Protein AF-A0A967IRC5-F1 (afdb_monomer_lite)

pLDDT: mean 89.35, std 8.33, range [59.03, 96.06]

Structure (mmCIF, N/CA/C/O backbone):
data_AF-A0A967IRC5-F1
#
_entry.id   AF-A0A967IRC5-F1
#
loop_
_atom_site.group_PDB
_atom_site.id
_atom_site.type_symbol
_atom_site.label_atom_id
_atom_site.label_alt_id
_atom_site.label_comp_id
_atom_site.label_asym_id
_atom_site.label_entity_id
_atom_site.label_seq_id
_atom_site.pdbx_PDB_ins_code
_atom_site.Cartn_x
_atom_site.Cartn_y
_atom_site.Cartn_z
_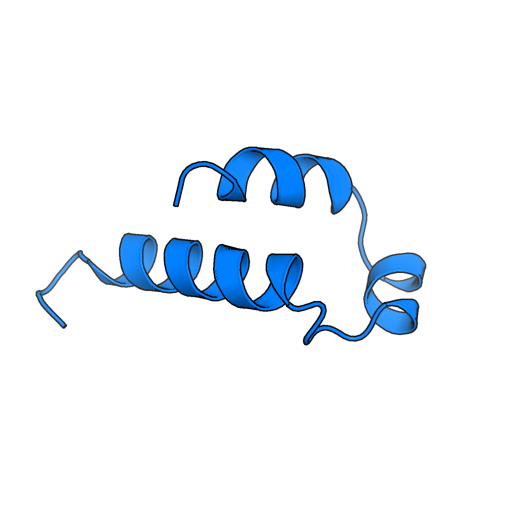atom_site.occupancy
_atom_site.B_iso_or_equiv
_atom_site.auth_seq_id
_atom_site.auth_comp_id
_atom_site.auth_asym_id
_atom_site.auth_atom_id
_atom_site.pdbx_PDB_model_num
ATOM 1 N N . ILE A 1 1 ? 5.752 -11.399 -18.286 1.00 59.03 1 ILE A N 1
ATOM 2 C CA . ILE A 1 1 ? 6.562 -10.862 -17.167 1.00 59.03 1 ILE A CA 1
ATOM 3 C C . ILE A 1 1 ? 8.005 -11.278 -17.414 1.00 59.03 1 ILE A C 1
ATOM 5 O O . ILE A 1 1 ? 8.221 -12.438 -17.751 1.00 59.03 1 ILE A O 1
ATOM 9 N N . LYS A 1 2 ? 8.963 -10.341 -17.379 1.00 65.94 2 LYS A N 1
ATOM 10 C CA . LYS A 1 2 ? 10.390 -10.690 -17.482 1.00 65.94 2 LYS A CA 1
ATOM 11 C C . LYS A 1 2 ? 10.862 -11.193 -16.109 1.00 65.94 2 LYS A C 1
ATOM 13 O O . LYS A 1 2 ? 10.445 -10.600 -15.113 1.00 65.94 2 LYS A O 1
ATOM 18 N N . PRO A 1 3 ? 11.714 -12.226 -16.030 1.00 65.00 3 PRO A N 1
ATOM 19 C CA . PRO A 1 3 ? 12.247 -12.686 -14.750 1.00 65.00 3 PRO A CA 1
ATOM 20 C C . PRO A 1 3 ? 12.881 -11.518 -13.979 1.00 65.00 3 PRO A C 1
ATOM 22 O O . PRO A 1 3 ? 13.692 -10.788 -14.548 1.00 65.00 3 PRO A O 1
ATOM 25 N N . GLY A 1 4 ? 12.474 -11.308 -12.723 1.00 73.56 4 GLY A N 1
ATOM 26 C CA . GLY A 1 4 ? 12.995 -10.232 -11.868 1.00 73.56 4 GLY A CA 1
ATOM 27 C C . GLY A 1 4 ? 12.259 -8.889 -11.968 1.00 73.56 4 GLY A C 1
ATOM 28 O O . GLY A 1 4 ? 12.699 -7.920 -11.358 1.00 73.56 4 GLY A O 1
ATOM 29 N N . THR A 1 5 ? 11.142 -8.811 -12.705 1.00 80.94 5 THR A N 1
ATOM 30 C CA . THR A 1 5 ? 10.301 -7.591 -12.795 1.00 80.94 5 THR A CA 1
ATOM 31 C C . THR A 1 5 ? 9.021 -7.657 -11.965 1.00 80.94 5 THR A C 1
ATOM 33 O O . THR A 1 5 ? 8.232 -6.715 -11.965 1.00 80.94 5 THR A O 1
ATOM 36 N N . ASP A 1 6 ? 8.825 -8.743 -11.222 1.00 85.94 6 ASP A N 1
ATOM 37 C CA . ASP A 1 6 ? 7.630 -8.988 -10.414 1.00 85.94 6 ASP A CA 1
ATOM 38 C C . ASP A 1 6 ? 7.418 -7.894 -9.357 1.00 85.94 6 ASP A C 1
ATOM 40 O O . ASP A 1 6 ? 6.294 -7.452 -9.141 1.00 85.94 6 ASP A O 1
ATOM 44 N N . MET A 1 7 ? 8.504 -7.371 -8.774 1.00 86.56 7 MET A N 1
ATOM 45 C CA . MET A 1 7 ? 8.429 -6.274 -7.803 1.00 86.56 7 MET A CA 1
ATOM 46 C C . MET A 1 7 ? 7.910 -4.974 -8.433 1.00 86.56 7 MET A C 1
ATOM 48 O O . MET A 1 7 ? 7.044 -4.315 -7.868 1.00 86.56 7 MET A O 1
ATOM 52 N N . ALA A 1 8 ? 8.392 -4.627 -9.631 1.00 87.88 8 ALA A N 1
ATOM 53 C CA . ALA A 1 8 ? 7.932 -3.436 -10.344 1.00 87.88 8 ALA A CA 1
ATOM 54 C C . ALA A 1 8 ? 6.447 -3.545 -10.724 1.00 87.88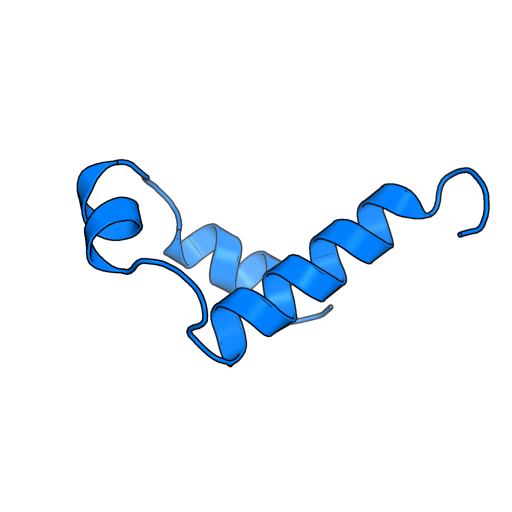 8 ALA A C 1
ATOM 56 O O . ALA A 1 8 ? 5.712 -2.564 -10.646 1.00 87.88 8 ALA A O 1
ATOM 57 N N . LEU A 1 9 ? 5.992 -4.750 -11.083 1.00 89.25 9 LEU A N 1
ATOM 58 C CA . LEU A 1 9 ? 4.585 -5.012 -11.376 1.00 89.25 9 LEU A CA 1
ATOM 59 C C . LEU A 1 9 ? 3.698 -4.843 -10.134 1.00 89.25 9 LEU A C 1
ATOM 61 O O . LEU A 1 9 ? 2.650 -4.206 -10.217 1.00 89.25 9 LEU A O 1
ATOM 65 N N . ILE A 1 10 ? 4.121 -5.379 -8.985 1.00 91.50 10 ILE A N 1
ATOM 66 C CA . ILE A 1 10 ? 3.374 -5.261 -7.725 1.00 91.50 10 ILE A CA 1
ATOM 67 C C . ILE A 1 10 ? 3.272 -3.795 -7.287 1.00 91.50 10 ILE A C 1
ATOM 69 O O . ILE A 1 10 ? 2.195 -3.360 -6.876 1.00 91.50 10 ILE A O 1
ATOM 73 N N . LEU A 1 11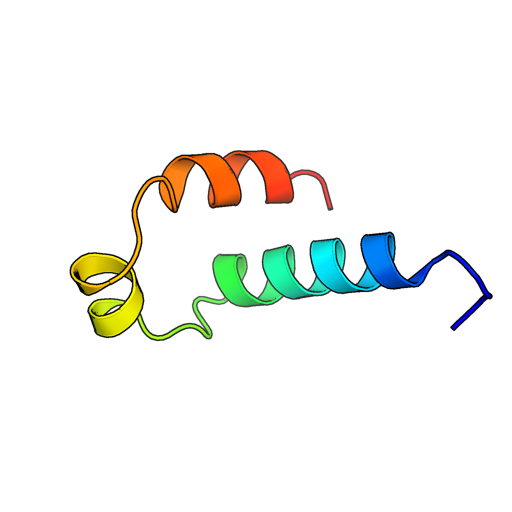 ? 4.353 -3.020 -7.410 1.00 90.69 11 LEU A N 1
ATOM 74 C CA . LEU A 1 11 ? 4.349 -1.592 -7.076 1.00 90.69 11 LEU A CA 1
ATOM 75 C C . LEU A 1 11 ? 3.396 -0.803 -7.985 1.00 90.69 11 LEU A C 1
ATOM 77 O O . LEU A 1 11 ? 2.568 -0.047 -7.479 1.00 90.69 11 LEU A O 1
ATOM 81 N N . ALA A 1 12 ? 3.425 -1.060 -9.295 1.00 91.12 12 ALA A N 1
ATOM 82 C CA . ALA A 1 12 ? 2.515 -0.427 -10.250 1.00 91.12 12 ALA A CA 1
ATOM 83 C C . ALA A 1 12 ? 1.038 -0.775 -9.979 1.00 91.12 12 ALA A C 1
ATOM 85 O O . ALA A 1 12 ? 0.162 0.087 -10.034 1.00 91.12 12 ALA A O 1
ATOM 86 N N . TRP A 1 13 ? 0.726 -2.028 -9.639 1.00 93.69 13 TRP A N 1
ATOM 87 C CA . TRP A 1 13 ? -0.641 -2.399 -9.262 1.00 93.69 13 TRP A CA 1
ATOM 88 C C . TRP A 1 13 ? -1.079 -1.769 -7.947 1.00 93.69 13 TRP A C 1
ATOM 90 O O . TRP A 1 13 ? -2.208 -1.292 -7.850 1.00 93.69 13 TRP A O 1
ATOM 100 N N . THR A 1 14 ? -0.190 -1.728 -6.957 1.00 93.38 14 THR A N 1
ATOM 101 C CA . THR A 1 14 ? -0.474 -1.091 -5.667 1.00 93.38 14 THR A CA 1
ATOM 102 C C . THR A 1 14 ? -0.779 0.394 -5.862 1.00 93.38 14 THR A C 1
ATOM 104 O O . THR A 1 14 ? -1.764 0.880 -5.309 1.00 93.38 14 THR A O 1
ATOM 107 N N . HIS A 1 15 ? -0.024 1.091 -6.720 1.00 93.62 15 HIS A N 1
ATOM 108 C CA . HIS A 1 15 ? -0.323 2.468 -7.115 1.00 93.62 15 HIS A CA 1
ATOM 109 C C . HIS A 1 15 ? -1.751 2.616 -7.654 1.00 93.62 15 HIS A C 1
ATOM 111 O O . HIS A 1 15 ? -2.522 3.427 -7.141 1.00 93.62 15 HIS A O 1
ATOM 117 N N . VAL A 1 16 ? -2.127 1.816 -8.660 1.00 95.06 16 VAL A N 1
ATOM 118 C CA . VAL A 1 16 ? -3.450 1.905 -9.303 1.00 95.06 16 VAL A CA 1
ATOM 119 C C . VAL A 1 16 ? -4.573 1.597 -8.313 1.00 95.06 16 VAL A C 1
ATOM 121 O O . VAL A 1 16 ? -5.543 2.346 -8.242 1.00 95.06 16 VAL A O 1
ATOM 124 N N . ILE A 1 17 ? -4.431 0.541 -7.507 1.00 94.88 17 ILE A N 1
ATOM 125 C CA . ILE A 1 17 ? -5.435 0.147 -6.508 1.00 94.88 17 ILE A CA 1
ATOM 126 C C . ILE A 1 17 ? -5.669 1.273 -5.497 1.00 94.88 17 ILE A C 1
ATOM 128 O O . ILE A 1 17 ? -6.817 1.576 -5.169 1.00 94.88 17 ILE A O 1
ATOM 132 N N . ILE A 1 18 ? -4.598 1.906 -5.013 1.00 93.25 18 ILE A N 1
ATOM 133 C CA . ILE A 1 18 ? -4.702 2.993 -4.036 1.00 93.25 18 ILE A CA 1
ATOM 134 C C . ILE A 1 18 ? -5.267 4.259 -4.690 1.00 93.25 18 ILE A C 1
ATOM 136 O O . ILE A 1 18 ? -6.160 4.888 -4.121 1.00 93.25 18 ILE A O 1
ATOM 140 N N . LYS A 1 19 ? -4.796 4.616 -5.889 1.00 93.19 19 LYS A N 1
ATOM 141 C CA . LYS A 1 19 ? -5.231 5.810 -6.626 1.00 93.19 19 LYS A CA 1
ATOM 142 C C . LYS A 1 19 ? -6.710 5.764 -7.009 1.00 93.19 19 LYS A C 1
ATOM 144 O O . LYS A 1 19 ? -7.412 6.752 -6.821 1.00 93.19 19 LYS A O 1
ATOM 149 N N . GLU A 1 20 ? -7.177 4.627 -7.513 1.00 93.94 20 GLU A N 1
ATOM 150 C CA . GLU A 1 20 ? -8.575 4.426 -7.914 1.00 93.94 20 GLU A CA 1
ATOM 151 C C . GLU A 1 20 ? -9.482 4.063 -6.722 1.00 93.94 20 GLU A C 1
ATOM 153 O O . GLU A 1 20 ? -10.703 3.985 -6.854 1.00 93.94 20 GLU A O 1
ATOM 158 N N . GLY A 1 21 ? -8.902 3.847 -5.536 1.00 93.12 21 GLY A N 1
ATOM 159 C CA . GLY A 1 21 ? -9.644 3.526 -4.320 1.00 93.12 21 GLY A CA 1
ATOM 160 C C . GLY A 1 21 ? -10.273 2.130 -4.322 1.00 93.12 21 GLY A C 1
ATOM 161 O O . GLY A 1 21 ? -11.294 1.930 -3.669 1.00 93.12 21 GLY A O 1
ATOM 162 N N . TRP A 1 22 ? -9.684 1.166 -5.034 1.00 94.69 22 TRP A N 1
ATOM 163 C CA . TRP A 1 22 ? -10.175 -0.217 -5.177 1.00 94.69 22 TRP A CA 1
ATOM 164 C C . TRP A 1 22 ? -9.820 -1.132 -3.994 1.00 94.69 22 TRP A C 1
ATOM 166 O O . TRP A 1 22 ? -9.779 -2.354 -4.130 1.00 94.69 22 TRP A O 1
ATOM 176 N N . TYR A 1 23 ? -9.540 -0.552 -2.832 1.00 93.69 23 TYR A N 1
ATOM 177 C CA . TYR A 1 23 ? -9.219 -1.276 -1.609 1.00 93.69 23 TYR A CA 1
ATOM 178 C C . TYR A 1 23 ? -10.311 -1.074 -0.559 1.00 93.69 23 TYR A C 1
ATOM 180 O O . TYR A 1 23 ? -11.037 -0.078 -0.559 1.00 93.69 23 TYR A O 1
ATOM 188 N N . ASP A 1 24 ? -10.405 -2.021 0.369 1.00 96.00 24 ASP A N 1
ATOM 189 C CA . ASP A 1 24 ? -11.313 -1.922 1.505 1.00 96.00 24 ASP A CA 1
ATOM 190 C C . ASP A 1 24 ? -10.752 -0.936 2.539 1.00 96.00 24 ASP A C 1
ATOM 192 O O . ASP A 1 24 ? -9.795 -1.225 3.264 1.00 96.00 24 ASP A O 1
ATOM 196 N N . LYS A 1 25 ? -11.346 0.258 2.583 1.00 93.38 25 LYS A N 1
ATOM 197 C CA . LYS A 1 25 ? -10.928 1.337 3.483 1.00 93.38 25 LYS A CA 1
ATOM 198 C C . LYS A 1 25 ? -11.140 0.976 4.950 1.00 93.38 25 LYS A C 1
ATOM 200 O O . LYS A 1 25 ? -10.290 1.309 5.772 1.00 93.38 25 LYS A O 1
ATOM 205 N N . ASP A 1 26 ? -12.231 0.290 5.281 1.00 95.50 26 ASP A N 1
ATOM 206 C CA . ASP A 1 26 ? -12.555 -0.061 6.666 1.00 95.50 26 ASP A CA 1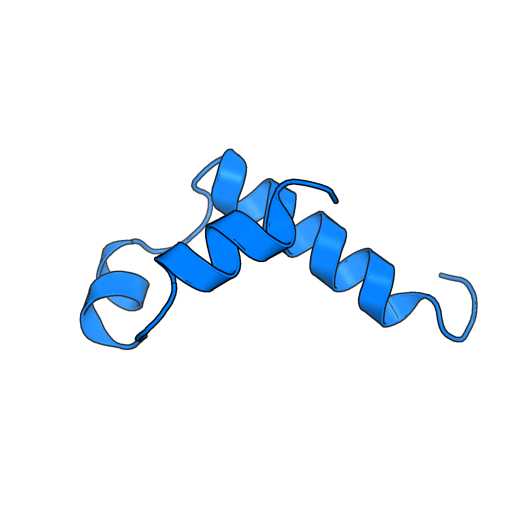
ATOM 207 C C . ASP A 1 26 ? -11.588 -1.123 7.189 1.00 95.50 26 ASP A C 1
ATOM 209 O O . ASP A 1 26 ? -11.096 -1.030 8.317 1.00 95.50 26 ASP A O 1
ATOM 213 N N . TYR A 1 27 ? -11.244 -2.093 6.340 1.00 95.31 27 TYR A N 1
ATOM 214 C CA . TYR A 1 27 ? -10.232 -3.092 6.655 1.00 95.31 27 TYR A CA 1
ATOM 215 C C . TYR A 1 27 ? -8.852 -2.455 6.849 1.00 95.31 27 TYR A C 1
ATOM 217 O O . TYR A 1 27 ? -8.191 -2.705 7.859 1.00 95.31 27 TYR A O 1
ATOM 225 N N . VAL A 1 28 ? -8.424 -1.600 5.916 1.00 94.50 28 VAL A N 1
ATOM 226 C CA . VAL A 1 28 ? -7.124 -0.918 5.990 1.00 94.50 28 VAL A CA 1
ATOM 227 C C . VAL A 1 28 ? -7.034 -0.055 7.248 1.00 94.50 28 VAL A C 1
ATOM 229 O O . VAL A 1 28 ? -6.066 -0.181 7.997 1.00 94.50 28 VAL A O 1
ATOM 232 N N . ASN A 1 29 ? -8.066 0.731 7.554 1.00 93.81 29 ASN A N 1
ATOM 233 C CA . ASN A 1 29 ? -8.095 1.582 8.746 1.00 93.81 29 ASN A CA 1
ATOM 234 C C . ASN A 1 29 ? -8.048 0.786 10.059 1.00 93.81 29 ASN A C 1
ATOM 236 O O . ASN A 1 29 ? -7.509 1.268 11.053 1.00 93.81 29 ASN A O 1
ATOM 240 N N . LYS A 1 30 ? -8.630 -0.419 10.087 1.00 96.06 30 LYS A N 1
ATOM 241 C CA . LYS A 1 30 ? -8.733 -1.232 11.305 1.00 96.06 30 LYS A CA 1
ATOM 242 C C . LYS A 1 30 ? -7.546 -2.170 11.524 1.00 96.06 30 LYS A C 1
ATOM 244 O O . LYS A 1 30 ? -7.238 -2.489 12.672 1.00 96.06 30 LYS A O 1
ATOM 249 N N . TYR A 1 31 ? -6.916 -2.642 10.451 1.00 95.44 31 TYR A N 1
ATOM 250 C CA . TYR A 1 31 ? -5.952 -3.746 10.505 1.00 95.44 31 TYR A CA 1
ATOM 251 C C . TYR A 1 31 ? -4.566 -3.404 9.956 1.00 95.44 31 TYR A C 1
ATOM 253 O O . TYR A 1 31 ? -3.690 -4.268 9.960 1.00 95.44 31 TYR A O 1
ATOM 261 N N . THR A 1 32 ? -4.337 -2.174 9.497 1.00 93.75 32 THR A N 1
ATOM 262 C CA . THR A 1 32 ? -3.024 -1.749 8.996 1.00 93.75 32 THR A CA 1
ATOM 263 C C . THR A 1 32 ? -2.546 -0.483 9.696 1.00 93.75 32 THR A C 1
ATOM 265 O O . THR A 1 32 ? -3.333 0.289 10.238 1.00 93.75 32 THR A O 1
ATOM 268 N N . ILE A 1 33 ? -1.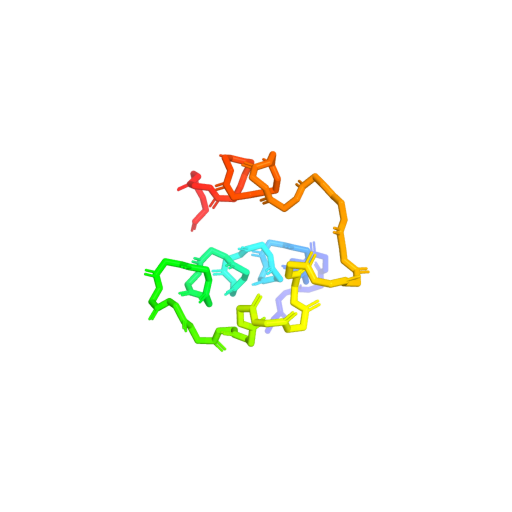231 -0.282 9.691 1.00 94.00 33 ILE A N 1
ATOM 269 C CA . ILE A 1 33 ? -0.562 0.926 10.177 1.00 94.00 33 ILE A CA 1
ATOM 270 C C . ILE A 1 33 ? 0.402 1.405 9.090 1.00 94.00 33 ILE A C 1
ATOM 272 O O . ILE A 1 33 ? 0.940 0.586 8.346 1.00 94.00 33 ILE A 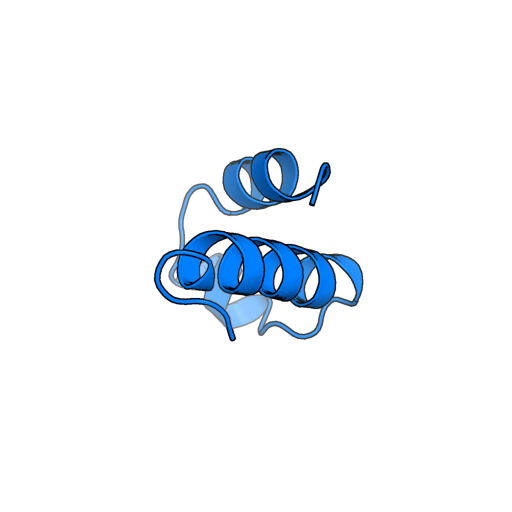O 1
ATOM 276 N N . GLY A 1 34 ? 0.604 2.718 8.969 1.00 91.88 34 GLY A N 1
ATOM 277 C CA . GLY A 1 34 ? 1.523 3.283 7.970 1.00 91.88 34 GLY A CA 1
ATOM 278 C C . GLY A 1 34 ? 1.013 3.244 6.521 1.00 91.88 34 GLY A C 1
ATOM 279 O O . GLY A 1 34 ? 1.793 3.425 5.592 1.00 91.88 34 GLY A O 1
ATOM 280 N N . PHE A 1 35 ? -0.290 3.041 6.292 1.00 92.56 35 PHE A N 1
ATOM 281 C CA . PHE A 1 35 ? -0.859 3.040 4.937 1.00 92.56 35 PHE A CA 1
ATOM 282 C C . PHE A 1 35 ? -0.640 4.372 4.194 1.00 92.56 35 PHE A C 1
ATOM 284 O O . PHE A 1 35 ? -0.390 4.379 2.992 1.00 92.56 35 PHE A O 1
ATOM 291 N N . GLU A 1 36 ? -0.660 5.501 4.908 1.00 90.88 36 GLU A N 1
ATOM 292 C CA . GLU A 1 36 ? -0.359 6.817 4.328 1.00 90.88 36 GLU A CA 1
ATOM 293 C C . GLU A 1 36 ? 1.093 6.940 3.838 1.00 90.88 36 GLU A C 1
ATOM 295 O O . GLU A 1 36 ? 1.361 7.634 2.857 1.00 90.88 36 GLU A O 1
ATOM 300 N N . GLU A 1 37 ? 2.040 6.278 4.507 1.00 92.88 37 GLU A N 1
ATOM 301 C CA . GLU A 1 37 ? 3.443 6.239 4.083 1.00 92.88 37 GLU A CA 1
ATOM 302 C C . GLU A 1 37 ? 3.583 5.383 2.824 1.00 92.88 37 GLU A C 1
ATOM 304 O O . GLU A 1 37 ? 4.169 5.835 1.841 1.00 92.88 37 GLU A O 1
ATOM 309 N N . LEU A 1 38 ? 2.938 4.210 2.801 1.00 90.31 38 LEU A N 1
ATOM 310 C CA . LEU A 1 38 ? 2.870 3.357 1.613 1.00 90.31 38 LEU A CA 1
ATOM 311 C C . LEU A 1 38 ? 2.288 4.115 0.413 1.00 90.31 38 LEU A C 1
ATOM 313 O O . LEU A 1 38 ? 2.849 4.058 -0.677 1.00 90.31 38 LEU A O 1
ATOM 317 N N . GLN A 1 39 ? 1.199 4.862 0.610 1.00 90.62 39 GLN A N 1
ATOM 318 C CA . GLN A 1 39 ? 0.574 5.661 -0.445 1.00 90.62 39 GLN A CA 1
ATOM 319 C C . GLN A 1 39 ? 1.538 6.697 -1.049 1.00 90.62 39 GLN A C 1
ATOM 321 O O . GLN A 1 39 ? 1.500 6.927 -2.259 1.00 90.62 39 GLN A O 1
ATOM 326 N N . LYS A 1 40 ? 2.399 7.319 -0.233 1.00 92.00 40 LYS A N 1
ATOM 327 C CA . LYS A 1 40 ? 3.420 8.270 -0.708 1.00 92.00 40 LYS A CA 1
ATOM 328 C C . LYS A 1 40 ? 4.534 7.565 -1.480 1.00 92.00 40 LYS A C 1
ATOM 330 O O . LYS A 1 40 ? 4.928 8.052 -2.534 1.00 92.00 40 LYS A O 1
ATOM 335 N N . GLU A 1 41 ? 4.994 6.418 -0.991 1.00 91.00 41 GLU A N 1
ATOM 336 C CA . GLU A 1 41 ? 6.050 5.619 -1.628 1.00 91.00 41 GLU A CA 1
ATOM 337 C C . GLU A 1 41 ? 5.626 5.049 -2.987 1.00 91.00 41 GLU A C 1
ATOM 339 O O . GLU A 1 41 ? 6.456 4.931 -3.887 1.00 91.00 41 GLU A O 1
ATOM 344 N N . VAL A 1 42 ? 4.340 4.720 -3.170 1.00 90.88 42 VAL A N 1
ATOM 345 C CA . VAL A 1 42 ? 3.835 4.175 -4.443 1.00 90.88 42 VAL A CA 1
ATOM 346 C C . VAL A 1 42 ? 3.343 5.235 -5.432 1.00 90.88 42 VAL A C 1
ATOM 348 O O . VAL A 1 42 ? 3.018 4.894 -6.564 1.00 90.88 42 VAL A O 1
ATOM 351 N N . GLN A 1 43 ? 3.312 6.526 -5.077 1.00 86.69 43 GLN A N 1
ATOM 352 C CA . GLN A 1 43 ? 2.961 7.593 -6.029 1.00 86.69 43 GLN A CA 1
ATOM 353 C C . GLN A 1 43 ? 3.805 7.667 -7.320 1.00 86.69 43 GLN A C 1
ATOM 355 O O . GLN A 1 43 ? 3.220 8.018 -8.344 1.00 86.69 43 GLN A O 1
ATOM 360 N N . PRO A 1 44 ? 5.130 7.413 -7.313 1.00 83.56 44 PRO A N 1
ATOM 361 C CA . PRO A 1 44 ? 5.966 7.573 -8.502 1.00 83.56 44 PRO A CA 1
ATOM 362 C C . PRO A 1 44 ? 5.919 6.382 -9.477 1.00 83.56 44 PRO A C 1
ATOM 364 O O . PRO A 1 44 ? 6.587 6.446 -10.511 1.00 83.56 44 PRO A O 1
ATOM 367 N N . TYR A 1 45 ? 5.183 5.314 -9.151 1.00 79.88 45 TYR A N 1
ATOM 368 C CA . TYR A 1 45 ? 5.014 4.106 -9.974 1.00 79.88 45 TYR A CA 1
ATOM 369 C C . TYR A 1 45 ? 3.705 4.139 -10.761 1.00 79.88 45 TYR A C 1
ATOM 371 O O . TYR A 1 45 ? 3.657 3.505 -11.839 1.00 79.88 45 TYR A O 1
#

Radius of gyration: 11.74 Å; chains: 1; bounding box: 26×21×29 Å

Secondary structure (DSSP, 8-state):
--TT-HHHHHHHHHHHHHHTT-S-HHHHHHH-S-HHHHHHHTTT-

Foldseek 3Di:
DPPPCVVVVVLQVVQVCVVVVVDDPVCCVVPHDCVVVSNVVSPVD

Sequence (45 aa):
IKPGTDMALILAWTHVIIKEGWYDKDYVNKYTIGFEELQKEVQPY